Protein AF-A0A9W9YXC0-F1 (afdb_monomer_lite)

Sequence (110 aa):
MHGNLHCVKFLLRQPGVDIHARDRWRASPLSEAAQFGHDQVVQCLLRHGAGWCEDGAGDLLCSAVVKNDVEELQRLVSLGVDVDAPNSDGSTALQRCSHCRQSRSSAVPH

Structure (mmCIF, N/CA/C/O backbone):
data_AF-A0A9W9YXC0-F1
#
_entry.id   AF-A0A9W9YXC0-F1
#
loop_
_atom_site.group_PDB
_atom_site.id
_atom_site.type_symbol
_atom_site.label_atom_id
_atom_site.label_alt_id
_atom_site.label_comp_id
_atom_site.label_asym_id
_atom_site.label_entity_id
_atom_site.label_seq_id
_atom_site.pdbx_PDB_ins_code
_atom_site.Cartn_x
_atom_site.Cartn_y
_atom_site.Cartn_z
_atom_site.occupancy
_atom_site.B_iso_or_equiv
_atom_site.auth_seq_id
_atom_site.auth_comp_id
_atom_site.auth_asym_id
_atom_site.auth_atom_id
_atom_site.pdbx_PDB_model_num
ATOM 1 N N . MET A 1 1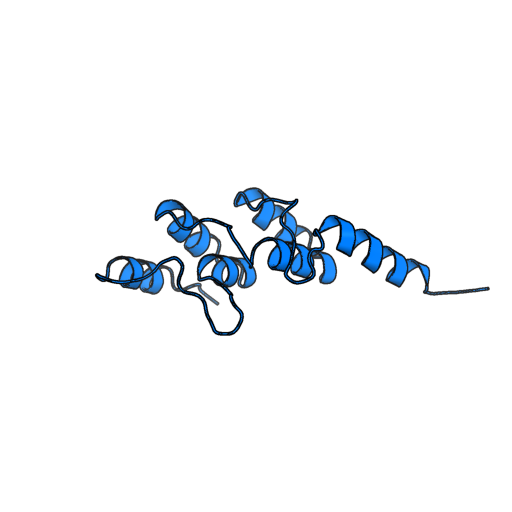 ? 12.889 9.632 9.568 1.00 42.03 1 MET A N 1
ATOM 2 C CA . MET A 1 1 ? 12.015 10.149 10.645 1.00 42.03 1 MET A CA 1
ATOM 3 C C . MET A 1 1 ? 11.376 8.947 11.312 1.00 42.03 1 MET A C 1
ATOM 5 O O . MET A 1 1 ? 10.896 8.078 10.601 1.00 42.03 1 MET A O 1
ATOM 9 N N . HIS A 1 2 ? 11.487 8.813 12.632 1.00 45.91 2 HIS A N 1
ATOM 10 C CA . HIS A 1 2 ? 10.964 7.655 13.356 1.00 45.91 2 HIS A CA 1
ATOM 11 C C . HIS A 1 2 ? 9.440 7.676 13.258 1.00 45.91 2 HIS A C 1
ATOM 13 O O . HIS A 1 2 ? 8.809 8.509 13.905 1.00 45.91 2 HIS A O 1
ATOM 19 N N . GLY A 1 3 ? 8.856 6.803 12.432 1.00 56.72 3 GLY A N 1
ATOM 20 C CA . GLY A 1 3 ? 7.420 6.558 12.464 1.00 56.72 3 GLY A CA 1
ATOM 21 C C . GLY A 1 3 ? 7.049 6.288 13.912 1.00 56.72 3 GLY A C 1
ATOM 22 O O . GLY A 1 3 ? 7.546 5.326 14.500 1.00 56.72 3 GLY A O 1
ATOM 23 N N . ASN A 1 4 ? 6.297 7.204 14.523 1.00 71.19 4 ASN A N 1
ATOM 24 C CA . ASN A 1 4 ? 6.038 7.219 15.959 1.00 71.19 4 ASN A CA 1
ATOM 25 C C . ASN A 1 4 ? 5.092 6.067 16.320 1.00 71.19 4 ASN A C 1
ATOM 27 O O . ASN A 1 4 ? 3.923 6.274 16.636 1.00 71.19 4 ASN A O 1
ATOM 31 N N . LEU A 1 5 ? 5.602 4.836 16.279 1.00 79.69 5 LEU A N 1
ATOM 32 C CA . LEU A 1 5 ? 4.873 3.605 16.556 1.00 79.69 5 LEU A CA 1
ATOM 33 C C . LEU A 1 5 ? 4.187 3.669 17.922 1.00 79.69 5 LEU A C 1
ATOM 35 O O . LEU A 1 5 ? 3.086 3.154 18.080 1.00 79.69 5 LEU A O 1
ATOM 39 N N . HIS A 1 6 ? 4.816 4.328 18.899 1.00 80.94 6 HIS A N 1
ATOM 40 C CA . HIS A 1 6 ? 4.223 4.576 20.210 1.00 80.94 6 HIS A CA 1
ATOM 41 C C . HIS A 1 6 ? 2.957 5.434 20.124 1.00 80.94 6 HIS A C 1
ATOM 43 O O . HIS A 1 6 ? 1.945 5.056 20.707 1.00 80.94 6 HIS A O 1
ATOM 49 N N . CYS A 1 7 ? 2.979 6.529 19.359 1.00 83.19 7 CYS A N 1
ATOM 50 C CA . CYS A 1 7 ? 1.804 7.375 19.149 1.00 83.19 7 CYS A CA 1
ATOM 51 C C . CYS A 1 7 ? 0.713 6.625 18.381 1.00 83.19 7 CYS A C 1
ATOM 53 O O . CYS A 1 7 ? -0.441 6.658 18.792 1.00 83.19 7 CYS A O 1
ATOM 55 N N . VAL A 1 8 ? 1.072 5.884 17.326 1.00 82.94 8 VAL A N 1
ATOM 56 C CA . VAL A 1 8 ? 0.101 5.090 16.555 1.00 82.94 8 VAL A CA 1
ATOM 57 C C . VAL A 1 8 ? -0.554 4.028 17.437 1.00 82.94 8 VAL A C 1
ATOM 59 O O . VAL A 1 8 ? -1.774 3.954 17.498 1.00 82.94 8 VAL A O 1
ATOM 62 N N . LYS A 1 9 ? 0.226 3.252 18.200 1.00 82.56 9 LYS A N 1
ATOM 63 C CA . LYS A 1 9 ? -0.313 2.264 19.151 1.00 82.56 9 LYS A CA 1
ATOM 64 C C . LYS A 1 9 ? -1.187 2.904 20.226 1.00 82.56 9 LYS A C 1
ATOM 66 O O . LYS A 1 9 ? -2.152 2.287 20.663 1.00 82.56 9 LYS A O 1
ATOM 71 N N . PHE A 1 10 ? -0.837 4.105 20.683 1.00 85.31 10 PHE A N 1
ATOM 72 C CA . PHE A 1 10 ? -1.634 4.833 21.665 1.00 85.31 10 PHE A CA 1
ATOM 73 C C . PHE A 1 10 ? -2.977 5.286 21.081 1.00 85.31 10 PHE A C 1
ATOM 75 O O . PHE A 1 10 ? -4.002 5.109 21.736 1.00 85.31 10 PHE A O 1
ATOM 82 N N . LEU A 1 11 ? -2.977 5.804 19.847 1.00 84.06 11 LEU A N 1
ATOM 83 C CA . LEU A 1 11 ? -4.183 6.203 19.119 1.00 84.06 11 LEU A CA 1
ATOM 84 C C . LEU A 1 11 ? -5.075 4.995 18.818 1.00 84.06 11 LEU A C 1
ATOM 86 O O . LEU A 1 11 ? -6.248 5.025 19.151 1.00 84.06 11 LEU A O 1
ATOM 90 N N . LEU A 1 12 ? -4.519 3.890 18.315 1.00 82.44 12 LEU A N 1
ATOM 91 C CA . LEU A 1 12 ? -5.274 2.660 18.027 1.00 82.44 12 LEU A CA 1
ATOM 92 C C . LEU A 1 12 ? -5.952 2.035 19.261 1.00 82.44 12 LEU A C 1
ATOM 94 O O . LEU A 1 12 ? -6.842 1.204 19.117 1.00 82.44 12 LEU A O 1
ATOM 98 N N . ARG A 1 13 ? -5.532 2.405 20.477 1.00 84.56 13 ARG A N 1
ATOM 99 C CA . ARG A 1 13 ? -6.174 1.982 21.733 1.00 84.56 13 ARG A CA 1
ATOM 100 C C . ARG A 1 13 ? -7.319 2.894 22.169 1.00 84.56 13 ARG A C 1
ATOM 102 O O . ARG A 1 13 ? -8.030 2.535 23.104 1.00 84.56 13 ARG A O 1
ATOM 109 N N . GLN A 1 14 ? -7.472 4.067 21.559 1.00 86.81 14 GLN A N 1
ATOM 110 C CA . GLN A 1 14 ? -8.546 4.985 21.909 1.00 86.81 14 GLN A CA 1
ATOM 111 C C . GLN A 1 14 ? -9.878 4.500 21.322 1.00 86.81 14 GLN A C 1
ATOM 113 O O . GLN A 1 14 ? -9.922 4.047 20.174 1.00 86.81 14 GLN A O 1
ATOM 118 N N . PRO A 1 15 ? -10.980 4.601 22.082 1.00 82.88 15 PRO A N 1
ATOM 119 C CA . PRO A 1 15 ? -12.299 4.259 21.573 1.00 82.88 15 PRO A CA 1
ATOM 120 C C . PRO A 1 15 ? -12.688 5.198 20.421 1.00 82.88 15 PRO A C 1
ATOM 122 O O . PRO A 1 15 ? -12.533 6.413 20.526 1.00 82.88 15 PRO A O 1
ATOM 125 N N . GLY A 1 16 ? -13.208 4.631 19.329 1.00 79.75 16 GLY A N 1
ATOM 126 C CA . GLY A 1 16 ? -13.687 5.394 18.170 1.00 79.75 16 GLY A CA 1
ATOM 127 C C . GLY A 1 16 ? -12.622 5.774 17.137 1.00 79.75 16 GLY A C 1
ATOM 128 O O . GLY A 1 16 ? -12.933 6.525 16.217 1.00 79.75 16 GLY A O 1
ATOM 129 N N . VAL A 1 17 ? -11.387 5.273 17.253 1.00 84.44 17 VAL A N 1
ATOM 130 C CA . VAL A 1 17 ? -10.384 5.450 16.193 1.00 84.44 17 VAL A CA 1
ATOM 131 C C . VAL A 1 17 ? -10.710 4.563 15.001 1.00 84.44 17 VAL A C 1
ATOM 133 O O . VAL A 1 17 ? -10.757 3.339 15.109 1.00 84.44 17 VAL A O 1
ATOM 136 N N . ASP A 1 18 ? -10.908 5.208 13.856 1.00 82.88 18 ASP A N 1
ATOM 137 C CA . ASP A 1 18 ? -11.129 4.544 12.581 1.00 82.88 18 ASP A CA 1
ATOM 138 C C . ASP A 1 18 ? -9.785 4.244 11.901 1.00 82.88 18 ASP A C 1
ATOM 140 O O . ASP A 1 18 ? -9.062 5.143 11.468 1.00 82.88 18 ASP A O 1
ATOM 144 N N . ILE A 1 19 ? -9.438 2.959 11.817 1.00 82.25 19 ILE A N 1
ATOM 145 C CA . ILE A 1 19 ? -8.213 2.480 11.156 1.00 82.25 19 ILE A CA 1
ATOM 146 C C . ILE A 1 19 ? -8.270 2.623 9.629 1.00 82.25 19 ILE A C 1
ATOM 148 O O . ILE A 1 19 ? -7.233 2.556 8.968 1.00 82.25 19 ILE A O 1
ATOM 152 N N . HIS A 1 20 ? -9.471 2.827 9.085 1.00 78.44 20 HIS A N 1
ATOM 153 C CA . HIS A 1 20 ? -9.738 3.064 7.672 1.00 78.44 20 HIS A CA 1
ATOM 154 C C . HIS A 1 20 ? -9.997 4.545 7.376 1.00 78.44 20 HIS A C 1
ATOM 156 O O . HIS A 1 20 ? -10.411 4.875 6.262 1.00 78.44 20 HIS A O 1
ATOM 162 N N . ALA A 1 21 ? -9.731 5.439 8.339 1.00 80.00 21 ALA A N 1
ATOM 163 C CA . ALA A 1 21 ? -9.823 6.876 8.126 1.00 80.00 21 ALA A CA 1
ATOM 164 C C . ALA A 1 21 ? -9.027 7.286 6.881 1.00 80.00 21 ALA A C 1
ATOM 166 O O . ALA A 1 21 ? -7.958 6.745 6.600 1.00 80.00 21 ALA A O 1
ATOM 167 N N . ARG A 1 22 ? -9.553 8.245 6.122 1.00 77.69 22 ARG A N 1
ATOM 168 C CA . ARG A 1 22 ? -8.937 8.708 4.876 1.00 77.69 22 ARG A CA 1
ATOM 169 C C . ARG A 1 22 ? -8.667 10.192 4.988 1.00 77.69 22 ARG A C 1
ATOM 171 O O . ARG A 1 22 ? -9.549 10.946 5.398 1.00 77.69 22 ARG A O 1
ATOM 178 N N . ASP A 1 23 ? -7.469 10.606 4.600 1.00 75.88 23 ASP A N 1
ATOM 179 C CA . ASP A 1 23 ? -7.182 12.029 4.454 1.00 75.88 23 ASP A CA 1
ATOM 180 C C . ASP A 1 23 ? -7.822 12.579 3.161 1.00 75.88 23 ASP A C 1
ATOM 182 O O . ASP A 1 23 ? -8.353 11.840 2.326 1.00 75.88 23 ASP A O 1
ATOM 186 N N . ARG A 1 24 ? -7.750 13.894 2.948 1.00 76.94 24 ARG A N 1
ATOM 187 C CA . ARG A 1 24 ? -8.229 14.616 1.757 1.00 76.94 24 ARG A CA 1
ATOM 188 C C . ARG A 1 24 ? -7.685 14.084 0.425 1.00 76.94 24 ARG A C 1
ATOM 190 O O . ARG A 1 24 ? -8.265 14.365 -0.620 1.00 76.94 24 ARG A O 1
ATOM 197 N N . TRP A 1 25 ? -6.583 13.335 0.458 1.00 69.94 25 TRP A N 1
ATOM 198 C CA . TRP A 1 25 ? -5.981 12.661 -0.698 1.00 69.94 25 TRP A CA 1
ATOM 199 C C . TRP A 1 25 ? -6.392 11.190 -0.822 1.00 69.94 25 TRP A C 1
ATOM 201 O O . TRP A 1 25 ? -5.757 10.441 -1.552 1.00 69.94 25 TRP A O 1
ATOM 211 N N . ARG A 1 26 ? -7.426 10.753 -0.089 1.00 71.38 26 ARG A N 1
ATOM 212 C CA . ARG A 1 26 ? -7.885 9.355 0.001 1.00 71.38 26 ARG A CA 1
ATOM 213 C C . ARG A 1 26 ? -6.847 8.368 0.545 1.00 71.38 26 ARG A C 1
ATOM 215 O O . ARG A 1 26 ? -7.101 7.162 0.544 1.00 71.38 26 ARG A O 1
ATOM 222 N N . ALA A 1 27 ? -5.726 8.873 1.056 1.00 74.94 27 ALA A N 1
ATOM 223 C CA . ALA A 1 27 ? -4.694 8.081 1.697 1.00 74.94 27 ALA A CA 1
ATOM 224 C C . ALA A 1 27 ? -5.199 7.547 3.042 1.00 74.94 27 ALA A C 1
ATOM 226 O O . ALA A 1 27 ? -5.714 8.297 3.871 1.00 74.94 27 ALA A O 1
ATOM 227 N N . SER A 1 28 ? -5.039 6.243 3.235 1.00 81.44 28 SER A N 1
ATOM 228 C CA . SER A 1 28 ? -5.224 5.572 4.520 1.00 81.44 28 SER A CA 1
ATOM 229 C C . SER A 1 28 ? -3.948 5.668 5.375 1.00 81.44 28 SER A C 1
ATOM 231 O O . SER A 1 28 ? -2.848 5.782 4.812 1.00 81.44 28 SER A O 1
ATOM 233 N N . PRO A 1 29 ? -4.046 5.512 6.710 1.00 81.94 29 PRO A N 1
ATOM 234 C CA . PRO A 1 29 ? -2.892 5.418 7.603 1.00 81.94 29 PRO A CA 1
ATOM 235 C C . PRO A 1 29 ? -1.883 4.355 7.159 1.00 81.94 29 PRO A C 1
ATOM 237 O O . PRO A 1 29 ? -0.678 4.518 7.338 1.00 81.94 29 PRO A O 1
ATOM 240 N N . LEU A 1 30 ? -2.377 3.263 6.563 1.00 85.06 30 LEU A N 1
ATOM 241 C CA . LEU A 1 30 ? -1.556 2.167 6.059 1.00 85.06 30 LEU A CA 1
ATOM 242 C C . LEU A 1 30 ? -0.722 2.601 4.847 1.00 85.06 30 LEU A C 1
ATOM 244 O O . LEU A 1 30 ? 0.489 2.387 4.833 1.00 85.06 30 LEU A O 1
ATOM 248 N N . SER A 1 31 ? -1.354 3.247 3.861 1.00 81.62 31 SER A N 1
ATOM 249 C CA . SER A 1 31 ? -0.655 3.773 2.680 1.00 81.62 31 SER A CA 1
ATOM 250 C C . SER A 1 31 ? 0.347 4.865 3.045 1.00 81.62 31 SER A C 1
ATOM 252 O O . SER A 1 31 ? 1.459 4.871 2.528 1.00 81.62 31 SER A O 1
ATOM 254 N N . GLU A 1 32 ? 0.005 5.752 3.978 1.00 81.75 32 GLU A N 1
ATOM 255 C CA . GLU A 1 32 ? 0.918 6.808 4.413 1.00 81.75 32 GLU A CA 1
ATOM 256 C C . GLU A 1 32 ? 2.144 6.218 5.124 1.00 81.75 32 GLU A C 1
ATOM 258 O O . GLU A 1 32 ? 3.285 6.508 4.762 1.00 81.75 32 GLU A O 1
ATOM 263 N N . ALA A 1 33 ? 1.932 5.293 6.066 1.00 84.06 33 ALA A N 1
ATOM 264 C CA . ALA A 1 33 ? 3.023 4.591 6.735 1.00 84.06 33 ALA A CA 1
ATOM 265 C C . ALA A 1 33 ? 3.939 3.860 5.742 1.00 84.06 33 ALA A C 1
ATOM 267 O O . ALA A 1 33 ? 5.158 3.874 5.911 1.00 84.06 33 ALA A O 1
ATOM 268 N N . ALA A 1 34 ? 3.372 3.249 4.703 1.00 83.25 34 ALA A N 1
ATOM 269 C CA . ALA A 1 34 ? 4.139 2.569 3.671 1.00 83.25 34 ALA A CA 1
ATOM 270 C C . ALA A 1 34 ? 4.942 3.552 2.794 1.00 83.25 34 ALA A C 1
ATOM 272 O O . ALA A 1 34 ? 6.123 3.310 2.563 1.00 83.25 34 ALA A O 1
ATOM 273 N N . GLN A 1 35 ? 4.359 4.694 2.405 1.00 80.12 35 GLN A N 1
ATOM 274 C CA . GLN A 1 35 ? 5.024 5.732 1.601 1.00 80.12 35 GLN A CA 1
ATOM 275 C C . GLN A 1 35 ? 6.222 6.360 2.331 1.00 80.12 35 GLN A C 1
ATOM 277 O O . GLN A 1 35 ? 7.221 6.724 1.714 1.00 80.12 35 GLN A O 1
ATOM 282 N N . PHE A 1 36 ? 6.143 6.478 3.659 1.00 81.56 36 PHE A N 1
ATOM 283 C CA . PHE A 1 36 ? 7.248 6.968 4.489 1.00 81.56 36 PHE A CA 1
ATOM 284 C C . PHE A 1 36 ? 8.212 5.859 4.953 1.00 81.56 36 PHE A C 1
ATOM 286 O O . PHE A 1 36 ? 9.133 6.125 5.734 1.00 81.56 36 PHE A O 1
ATOM 293 N N . GLY A 1 37 ? 8.019 4.612 4.506 1.00 82.19 37 GLY A N 1
ATOM 294 C CA . GLY A 1 37 ? 8.872 3.475 4.859 1.00 82.19 37 GLY A CA 1
ATOM 295 C C . GLY A 1 37 ? 8.804 3.075 6.338 1.00 82.19 37 GLY A C 1
ATOM 296 O O . GLY A 1 37 ? 9.785 2.592 6.907 1.00 82.19 37 GLY A O 1
ATOM 297 N N . HIS A 1 38 ? 7.674 3.316 7.003 1.00 86.38 38 HIS A N 1
ATOM 298 C CA . HIS A 1 38 ? 7.432 2.988 8.409 1.00 86.38 38 HIS A CA 1
ATOM 299 C C . HIS A 1 38 ? 6.915 1.553 8.578 1.00 86.38 38 HIS A C 1
ATOM 301 O O . HIS A 1 38 ? 5.807 1.328 9.065 1.00 86.38 38 HIS A O 1
ATOM 307 N N . ASP A 1 39 ? 7.740 0.562 8.235 1.00 84.12 39 ASP A N 1
ATOM 308 C CA . ASP A 1 39 ? 7.343 -0.857 8.176 1.00 84.12 39 ASP A CA 1
ATOM 309 C C . ASP A 1 39 ? 6.740 -1.381 9.485 1.00 84.12 39 ASP A C 1
ATOM 311 O O . ASP A 1 39 ? 5.774 -2.142 9.485 1.00 84.12 39 ASP A O 1
ATOM 315 N N . GLN A 1 40 ? 7.275 -0.940 10.629 1.00 86.44 40 GLN A N 1
ATOM 316 C CA . GLN A 1 40 ? 6.748 -1.322 11.941 1.00 86.44 40 GLN A CA 1
ATOM 317 C C . GLN A 1 40 ? 5.316 -0.822 12.164 1.00 86.44 40 GLN A C 1
ATOM 319 O O . GLN A 1 40 ? 4.516 -1.506 12.800 1.00 86.44 40 GLN A O 1
ATOM 324 N N . VAL A 1 41 ? 4.994 0.371 11.656 1.00 86.81 41 VAL A N 1
ATOM 325 C CA . VAL A 1 41 ? 3.648 0.948 11.729 1.00 86.81 41 VAL A CA 1
ATOM 326 C C . VAL A 1 41 ? 2.716 0.186 10.794 1.00 86.81 41 VAL A C 1
ATOM 328 O O . VAL A 1 41 ? 1.637 -0.208 11.230 1.00 86.81 41 VAL A O 1
ATOM 331 N N . VAL A 1 42 ? 3.165 -0.112 9.569 1.00 86.56 42 VAL A N 1
ATOM 332 C CA . VAL A 1 42 ? 2.413 -0.920 8.597 1.00 86.56 42 VAL A CA 1
ATOM 333 C C . VAL A 1 42 ? 2.053 -2.282 9.192 1.00 86.56 42 VAL A C 1
ATOM 335 O O . VAL A 1 42 ? 0.880 -2.637 9.245 1.00 86.56 42 VAL A O 1
ATOM 338 N N . GLN A 1 43 ? 3.026 -3.018 9.735 1.00 86.19 43 GLN A N 1
ATOM 339 C CA . GLN A 1 43 ? 2.767 -4.317 10.366 1.00 86.19 43 GLN A CA 1
ATOM 340 C C . GLN A 1 43 ? 1.807 -4.217 11.555 1.00 86.19 43 GLN A C 1
ATOM 342 O O . GLN A 1 43 ? 0.992 -5.116 11.769 1.00 86.19 43 GLN A O 1
ATOM 347 N N . CYS A 1 44 ? 1.893 -3.143 12.344 1.00 87.00 44 CYS A N 1
ATOM 348 C CA . CYS A 1 44 ? 0.961 -2.916 13.442 1.00 87.00 44 CYS A CA 1
ATOM 349 C C . CYS A 1 44 ? -0.467 -2.706 12.929 1.00 87.00 44 CYS A C 1
ATOM 351 O O . CYS A 1 44 ? -1.385 -3.329 13.453 1.00 87.00 44 CYS A O 1
ATOM 353 N N . LEU A 1 45 ? -0.648 -1.875 11.902 1.00 86.38 45 LEU A N 1
ATOM 354 C CA . LEU A 1 45 ? -1.951 -1.608 11.294 1.00 86.38 45 LEU A CA 1
ATOM 355 C C . LEU A 1 45 ? -2.548 -2.877 10.671 1.00 86.38 45 LEU A C 1
ATOM 357 O O . LEU A 1 45 ? -3.697 -3.203 10.962 1.00 86.38 45 LEU A O 1
ATOM 361 N N . LEU A 1 46 ? -1.752 -3.647 9.921 1.00 85.06 46 LEU A N 1
ATOM 362 C CA . LEU A 1 46 ? -2.169 -4.939 9.359 1.00 85.06 46 LEU A CA 1
ATOM 363 C C . LEU A 1 46 ? -2.618 -5.919 10.454 1.00 85.06 46 LEU A C 1
ATOM 365 O O . LEU A 1 46 ? -3.662 -6.555 10.335 1.00 85.06 46 LEU A O 1
ATOM 369 N N . ARG A 1 47 ? -1.881 -6.004 11.573 1.00 85.88 47 ARG A N 1
ATOM 370 C CA . ARG A 1 47 ? -2.269 -6.836 12.731 1.00 85.88 47 ARG A CA 1
ATOM 371 C C . ARG A 1 47 ? -3.573 -6.394 13.392 1.00 85.88 47 ARG A C 1
ATOM 373 O O . ARG A 1 47 ? -4.240 -7.224 14.000 1.00 85.88 47 ARG A O 1
ATOM 380 N N . HIS A 1 48 ? -3.911 -5.111 13.306 1.00 83.31 48 HIS A N 1
ATOM 381 C CA . HIS A 1 48 ? -5.160 -4.557 13.823 1.00 83.31 48 HIS A CA 1
ATOM 382 C C . HIS A 1 48 ? -6.331 -4.665 12.830 1.00 83.31 48 HIS A C 1
ATOM 384 O O . HIS A 1 48 ? -7.422 -4.204 13.148 1.00 83.31 48 HIS A O 1
ATOM 390 N N . GLY A 1 49 ? -6.132 -5.302 11.669 1.00 82.00 49 GLY A N 1
ATOM 391 C CA . GLY A 1 49 ? -7.175 -5.525 10.666 1.00 82.00 49 GLY A CA 1
ATOM 392 C C . GLY A 1 49 ? -7.236 -4.467 9.565 1.00 82.00 49 GLY A C 1
ATOM 393 O O . GLY A 1 49 ? -8.160 -4.500 8.757 1.00 82.00 49 GLY A O 1
ATOM 394 N N . ALA A 1 50 ? -6.267 -3.545 9.492 1.00 82.31 50 ALA A N 1
ATOM 395 C CA . ALA A 1 50 ? -6.162 -2.659 8.338 1.00 82.31 50 ALA A CA 1
ATOM 396 C C . ALA A 1 50 ? -5.843 -3.493 7.088 1.00 82.31 50 ALA A C 1
ATOM 398 O O . ALA A 1 50 ? -4.981 -4.369 7.124 1.00 82.31 50 ALA A O 1
ATOM 399 N N . GLY A 1 51 ? -6.538 -3.223 5.987 1.00 77.56 51 GLY A N 1
ATOM 400 C CA . GLY A 1 51 ? -6.321 -3.885 4.703 1.00 77.56 51 GLY A CA 1
ATOM 401 C C . GLY A 1 51 ? -5.770 -2.920 3.660 1.00 77.56 51 GLY A C 1
ATOM 402 O O . GLY A 1 51 ? -5.947 -1.709 3.769 1.00 77.56 51 GLY A O 1
ATOM 403 N N . TRP A 1 52 ? -5.157 -3.467 2.613 1.00 74.69 52 TRP A N 1
ATOM 404 C CA . TRP A 1 52 ? -4.629 -2.715 1.466 1.00 74.69 52 TRP A CA 1
ATOM 405 C C . TRP A 1 52 ? -5.712 -2.196 0.494 1.00 74.69 52 TRP A C 1
ATOM 407 O O . TRP A 1 52 ? -5.389 -1.758 -0.606 1.00 74.69 52 TRP A O 1
ATOM 417 N N . CYS A 1 53 ? -6.995 -2.247 0.865 1.00 60.16 53 CYS A N 1
ATOM 418 C CA . CYS A 1 53 ? -8.094 -2.100 -0.086 1.00 60.16 53 CYS A CA 1
ATOM 419 C C . CYS A 1 53 ? -8.508 -0.638 -0.357 1.00 60.16 53 CYS A C 1
ATOM 421 O O . CYS A 1 53 ? -8.611 0.180 0.556 1.00 60.16 53 CYS A O 1
ATOM 423 N N . GLU A 1 54 ? -8.823 -0.401 -1.635 1.00 57.00 54 GLU A N 1
ATOM 424 C CA . GLU A 1 54 ? -9.653 0.650 -2.253 1.00 57.00 54 GLU A CA 1
ATOM 425 C C . GLU A 1 54 ? -8.983 1.822 -2.997 1.00 57.00 54 GLU A C 1
ATOM 427 O O . GLU A 1 54 ? -9.350 2.008 -4.149 1.00 57.00 54 GLU A O 1
ATOM 432 N N . ASP A 1 55 ? -7.991 2.575 -2.495 1.00 59.69 55 ASP A N 1
ATOM 433 C CA . ASP A 1 55 ? -7.438 3.684 -3.332 1.00 59.69 55 ASP A CA 1
ATOM 434 C C . ASP A 1 55 ? -5.919 3.949 -3.220 1.00 59.69 55 ASP A C 1
ATOM 436 O O . ASP A 1 55 ? -5.404 4.798 -3.939 1.00 59.69 55 ASP A O 1
ATOM 440 N N . GLY A 1 56 ? -5.168 3.265 -2.345 1.00 68.25 56 GLY A N 1
ATOM 441 C CA . GLY A 1 56 ? -3.761 3.636 -2.075 1.00 68.25 56 GLY A CA 1
ATOM 442 C C . GLY A 1 56 ? -2.689 2.649 -2.546 1.00 68.25 56 GLY A C 1
ATOM 443 O O . GLY A 1 56 ? -1.557 3.048 -2.808 1.00 68.25 5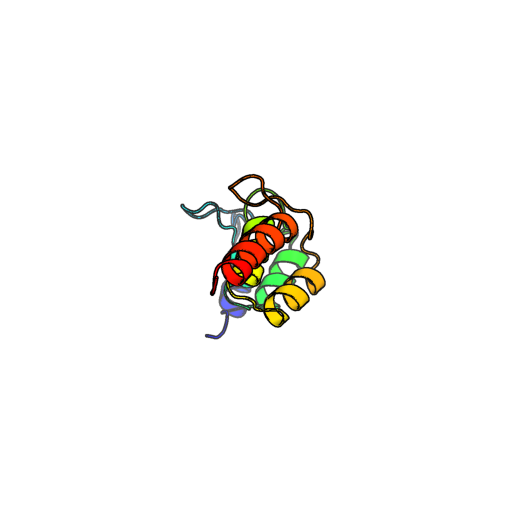6 GLY A O 1
ATOM 444 N N . ALA A 1 57 ? -3.018 1.359 -2.640 1.00 77.44 57 ALA A N 1
ATOM 445 C CA . ALA A 1 57 ? -2.036 0.296 -2.879 1.00 77.44 57 ALA A CA 1
ATOM 446 C C . ALA A 1 57 ? -1.394 0.376 -4.274 1.00 77.44 57 ALA A C 1
ATOM 448 O O . ALA A 1 57 ? -0.166 0.387 -4.390 1.00 77.44 57 ALA A O 1
ATOM 449 N N . GLY A 1 58 ? -2.213 0.505 -5.323 1.00 80.00 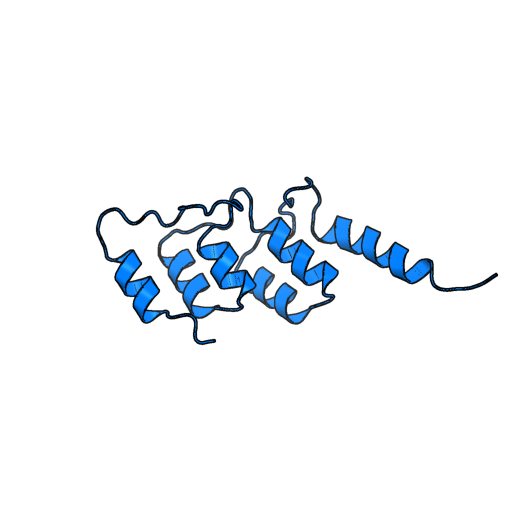58 GLY A N 1
ATOM 450 C CA . GLY A 1 58 ? -1.720 0.658 -6.693 1.00 80.00 58 GLY A CA 1
ATOM 451 C C . GLY A 1 58 ? -0.940 1.958 -6.895 1.00 80.00 58 GLY A C 1
ATOM 452 O O . GLY A 1 58 ? 0.045 1.981 -7.633 1.00 80.00 58 GLY A O 1
ATOM 453 N N . ASP A 1 59 ? -1.325 3.029 -6.195 1.00 82.81 59 ASP A N 1
ATOM 454 C CA . ASP A 1 59 ? -0.636 4.323 -6.244 1.00 82.81 59 ASP A CA 1
ATOM 455 C C . ASP A 1 59 ? 0.765 4.244 -5.617 1.00 82.81 59 ASP A C 1
ATOM 457 O O . ASP A 1 59 ? 1.738 4.724 -6.201 1.00 82.81 59 ASP A O 1
ATOM 461 N N . LEU A 1 60 ? 0.900 3.530 -4.492 1.00 84.00 60 LEU A N 1
ATOM 462 C CA . LEU A 1 60 ? 2.194 3.263 -3.863 1.00 84.00 60 LEU A CA 1
ATOM 463 C C . LEU A 1 60 ? 3.146 2.496 -4.778 1.00 84.00 60 LEU A C 1
ATOM 465 O O . LEU A 1 60 ? 4.298 2.899 -4.953 1.00 84.00 60 LEU A O 1
ATOM 469 N N . LEU A 1 61 ? 2.657 1.414 -5.388 1.00 86.00 61 LEU A N 1
ATOM 470 C CA . LEU A 1 61 ? 3.455 0.627 -6.322 1.00 86.00 61 LEU A CA 1
ATOM 471 C C . LEU A 1 61 ? 3.841 1.455 -7.553 1.00 86.00 61 LEU A C 1
ATOM 473 O O . LEU A 1 61 ? 4.997 1.432 -7.970 1.00 86.00 61 LEU A O 1
ATOM 477 N N . CYS A 1 62 ? 2.909 2.235 -8.108 1.00 84.44 62 CYS A N 1
ATOM 478 C CA . CYS A 1 62 ? 3.193 3.134 -9.227 1.00 84.44 62 CYS A CA 1
ATOM 479 C C . CYS A 1 62 ? 4.235 4.199 -8.864 1.00 84.44 62 CYS A C 1
ATOM 481 O O . CYS A 1 62 ? 5.123 4.476 -9.668 1.00 84.44 62 CYS A O 1
ATOM 483 N N . SER A 1 63 ? 4.162 4.778 -7.665 1.00 83.62 63 SER A N 1
ATOM 484 C CA . SER A 1 63 ? 5.150 5.740 -7.167 1.00 83.62 63 SER A CA 1
ATOM 485 C C . SER A 1 63 ? 6.546 5.112 -7.084 1.00 83.62 63 SER A C 1
ATOM 487 O O . SER A 1 63 ? 7.503 5.695 -7.598 1.00 83.62 63 SER A O 1
ATOM 489 N N . ALA A 1 64 ? 6.669 3.904 -6.522 1.00 86.06 64 ALA A N 1
ATOM 490 C CA . ALA A 1 64 ? 7.939 3.175 -6.470 1.00 86.06 64 ALA A CA 1
ATOM 491 C C . ALA A 1 64 ? 8.496 2.887 -7.880 1.00 86.06 64 ALA A C 1
ATOM 493 O O . ALA A 1 64 ? 9.683 3.094 -8.141 1.00 86.06 64 ALA A O 1
ATOM 494 N N . VAL A 1 65 ? 7.630 2.505 -8.829 1.00 85.75 65 VAL A N 1
ATOM 495 C CA . VAL A 1 65 ? 7.992 2.312 -10.246 1.00 85.75 65 VAL A CA 1
ATOM 496 C C . VAL A 1 65 ? 8.514 3.602 -10.883 1.00 85.75 65 VAL A C 1
ATOM 498 O O . VAL A 1 65 ? 9.559 3.580 -11.531 1.00 85.75 65 VAL A O 1
ATOM 501 N N . VAL A 1 66 ? 7.816 4.728 -10.706 1.00 84.25 66 VAL A N 1
ATOM 502 C CA . VAL A 1 66 ? 8.193 6.025 -11.299 1.00 84.25 66 VAL A CA 1
ATOM 503 C C . VAL A 1 66 ? 9.523 6.530 -10.736 1.00 84.25 66 VAL A C 1
ATOM 505 O O . VAL A 1 66 ? 10.331 7.088 -11.479 1.00 84.25 66 VAL A O 1
ATOM 508 N N . LYS A 1 67 ? 9.785 6.293 -9.446 1.00 83.06 67 LYS A N 1
ATOM 509 C CA . LYS A 1 67 ? 11.075 6.586 -8.803 1.00 83.06 67 LYS A CA 1
ATOM 510 C C . LYS A 1 67 ? 12.187 5.608 -9.202 1.00 83.06 67 LYS A C 1
ATOM 512 O O . LYS A 1 67 ? 13.351 5.883 -8.922 1.00 83.06 67 LYS A O 1
ATOM 517 N N . ASN A 1 68 ? 11.846 4.494 -9.857 1.00 84.50 68 ASN A N 1
ATOM 518 C CA . ASN A 1 68 ? 12.740 3.365 -10.118 1.00 84.50 68 ASN A CA 1
ATOM 519 C C . ASN A 1 68 ? 13.359 2.809 -8.816 1.00 84.50 68 ASN A C 1
ATOM 521 O O . ASN A 1 68 ? 14.533 2.434 -8.780 1.00 84.50 68 ASN A O 1
ATOM 525 N N . ASP A 1 69 ? 12.561 2.776 -7.746 1.00 86.12 69 ASP A N 1
ATOM 526 C CA . ASP A 1 69 ? 12.965 2.317 -6.420 1.00 86.12 69 ASP A CA 1
ATOM 527 C C . ASP A 1 69 ? 12.538 0.857 -6.215 1.00 86.12 69 ASP A C 1
ATOM 529 O O . ASP A 1 69 ? 11.414 0.535 -5.821 1.00 86.12 69 ASP A O 1
ATOM 533 N N . VAL A 1 70 ? 13.448 -0.051 -6.567 1.00 86.19 70 VAL A N 1
ATOM 534 C CA . VAL A 1 70 ? 13.210 -1.500 -6.499 1.00 86.19 70 VAL A CA 1
ATOM 535 C C . VAL A 1 70 ? 13.121 -1.983 -5.049 1.00 86.19 70 VAL A C 1
ATOM 537 O O . VAL A 1 70 ? 12.394 -2.937 -4.776 1.00 86.19 70 VAL A O 1
ATOM 540 N N . GLU A 1 71 ? 13.823 -1.331 -4.119 1.00 87.94 71 GLU A N 1
ATOM 541 C CA . GLU A 1 71 ? 13.795 -1.693 -2.699 1.00 87.94 71 GLU A CA 1
ATOM 542 C C . GLU A 1 71 ? 12.437 -1.355 -2.075 1.00 87.94 71 GLU A C 1
ATOM 544 O O . GLU A 1 71 ? 11.866 -2.180 -1.357 1.00 87.94 71 GLU A O 1
ATOM 549 N N . GLU A 1 72 ? 11.880 -0.180 -2.395 1.00 84.75 72 GLU A N 1
ATOM 550 C CA . GLU A 1 72 ? 10.521 0.200 -1.991 1.00 84.75 72 GLU A CA 1
ATOM 551 C C . GLU A 1 72 ? 9.489 -0.793 -2.561 1.00 84.75 72 GLU A C 1
ATOM 553 O O . GLU A 1 72 ? 8.638 -1.299 -1.830 1.00 84.75 72 GLU A O 1
ATOM 558 N N . LEU A 1 73 ? 9.630 -1.184 -3.830 1.00 85.75 73 LEU A N 1
ATOM 559 C CA . LEU A 1 73 ? 8.780 -2.188 -4.483 1.00 85.75 73 LEU A CA 1
ATOM 560 C C . LEU A 1 73 ? 8.836 -3.560 -3.791 1.00 85.75 73 LEU A C 1
ATOM 562 O O . LEU A 1 73 ? 7.797 -4.130 -3.461 1.00 85.75 73 LEU A O 1
ATOM 566 N N . GLN A 1 74 ? 10.035 -4.087 -3.528 1.00 87.69 74 GLN A N 1
ATOM 567 C CA . GLN A 1 74 ? 10.209 -5.376 -2.844 1.00 87.69 74 GLN A CA 1
ATOM 568 C C . GLN A 1 74 ? 9.624 -5.365 -1.432 1.00 87.69 74 GLN A C 1
ATOM 570 O O . GLN A 1 74 ? 9.013 -6.345 -0.995 1.00 87.69 74 GLN A O 1
ATOM 575 N N . ARG A 1 75 ? 9.793 -4.251 -0.719 1.00 87.50 75 ARG A N 1
ATOM 576 C CA . ARG A 1 75 ? 9.229 -4.046 0.613 1.00 87.50 75 ARG A CA 1
ATOM 577 C C . ARG A 1 75 ? 7.702 -4.066 0.573 1.00 87.50 75 ARG A C 1
ATOM 579 O O . ARG A 1 75 ? 7.102 -4.788 1.361 1.00 87.50 75 ARG A O 1
ATOM 586 N N . LEU A 1 76 ? 7.077 -3.345 -0.357 1.00 86.31 76 LEU A N 1
ATOM 587 C CA . LEU A 1 76 ? 5.617 -3.322 -0.517 1.00 86.31 76 LEU A CA 1
ATOM 588 C C . LEU A 1 76 ? 5.050 -4.708 -0.834 1.00 86.31 76 LEU A C 1
ATOM 590 O O . LEU A 1 76 ? 4.109 -5.152 -0.179 1.00 86.31 76 LEU A O 1
ATOM 594 N N . VAL A 1 77 ? 5.682 -5.440 -1.752 1.00 86.00 77 VAL A N 1
ATOM 595 C CA . VAL A 1 77 ? 5.302 -6.828 -2.063 1.00 86.00 77 VAL A CA 1
ATOM 596 C C . VAL A 1 77 ? 5.437 -7.727 -0.8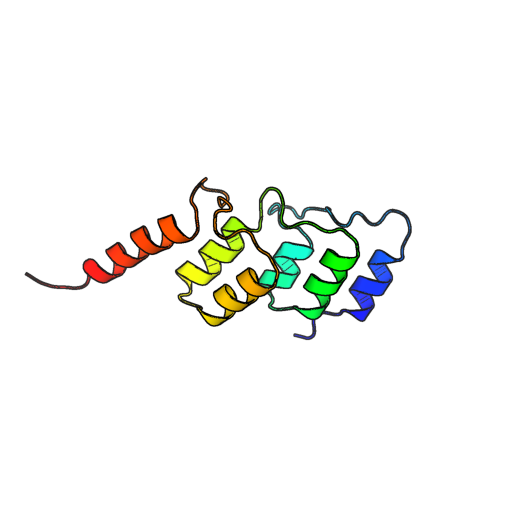30 1.00 86.00 77 VAL A C 1
ATOM 598 O O . VAL A 1 77 ? 4.547 -8.522 -0.536 1.00 86.00 77 VAL A O 1
ATOM 601 N N . SER A 1 78 ? 6.506 -7.558 -0.047 1.00 87.62 78 SER A N 1
ATOM 602 C CA . SER A 1 78 ? 6.718 -8.316 1.197 1.00 87.62 78 SER A CA 1
ATOM 603 C C . SER A 1 78 ? 5.683 -8.000 2.282 1.00 87.62 78 SER A C 1
ATOM 605 O O . SER A 1 78 ? 5.444 -8.822 3.164 1.00 87.62 78 SER A O 1
ATOM 607 N N . LEU A 1 79 ? 5.052 -6.825 2.227 1.00 83.50 79 LEU A N 1
ATOM 608 C CA . LEU A 1 79 ? 3.975 -6.419 3.132 1.00 83.50 79 LEU A CA 1
ATOM 609 C C . LEU A 1 79 ? 2.590 -6.938 2.690 1.00 83.50 79 LEU A C 1
ATOM 611 O O . LEU A 1 79 ? 1.588 -6.645 3.348 1.00 83.50 79 LEU A O 1
ATOM 615 N N . GLY A 1 80 ? 2.528 -7.720 1.607 1.00 82.00 80 GLY A N 1
ATOM 616 C CA . GLY A 1 80 ? 1.293 -8.307 1.088 1.00 82.00 80 GLY A CA 1
ATOM 617 C C . GLY A 1 80 ? 0.443 -7.336 0.270 1.00 82.00 80 GLY A C 1
ATOM 618 O O . GLY A 1 80 ? -0.768 -7.525 0.182 1.00 82.00 80 GLY A O 1
ATOM 619 N N . VAL A 1 81 ? 1.055 -6.285 -0.288 1.00 84.31 81 VAL A N 1
ATOM 620 C CA . VAL A 1 81 ? 0.393 -5.400 -1.254 1.00 84.31 81 VAL A CA 1
ATOM 621 C C . VAL A 1 81 ? 0.101 -6.190 -2.527 1.00 84.31 81 VAL A C 1
ATOM 623 O O . VAL A 1 81 ? 0.991 -6.852 -3.064 1.00 84.31 81 VAL A O 1
ATOM 626 N N . ASP A 1 82 ? -1.131 -6.097 -3.020 1.00 84.38 82 ASP A N 1
ATOM 627 C CA . ASP A 1 82 ? -1.502 -6.684 -4.303 1.00 84.38 82 ASP A CA 1
ATOM 628 C C . ASP A 1 82 ? -0.799 -5.942 -5.450 1.00 84.38 82 ASP A C 1
ATOM 630 O O . ASP A 1 82 ? -0.990 -4.740 -5.645 1.00 84.38 82 ASP A O 1
ATOM 634 N N . VAL A 1 83 ? 0.043 -6.663 -6.193 1.00 83.50 83 VAL A N 1
ATOM 635 C CA . VAL A 1 83 ? 0.831 -6.127 -7.315 1.00 83.50 83 VAL A CA 1
ATOM 636 C C . VAL A 1 83 ? -0.030 -5.723 -8.506 1.00 83.50 83 VAL A C 1
ATOM 638 O O . VAL A 1 83 ? 0.380 -4.865 -9.293 1.00 83.50 83 VAL A O 1
ATOM 641 N N . ASP A 1 84 ? -1.218 -6.314 -8.611 1.00 83.69 84 ASP A N 1
ATOM 642 C CA . ASP A 1 84 ? -2.190 -6.037 -9.661 1.00 83.69 84 ASP A CA 1
ATOM 643 C C . ASP A 1 84 ? -3.221 -4.984 -9.230 1.00 83.69 84 ASP A C 1
ATOM 645 O O . ASP A 1 84 ? -4.132 -4.659 -9.995 1.00 83.69 84 ASP A O 1
ATOM 649 N N . ALA A 1 85 ? -3.057 -4.390 -8.040 1.00 83.00 85 ALA A N 1
ATOM 650 C CA . ALA A 1 85 ? -3.923 -3.317 -7.578 1.00 83.00 85 ALA A CA 1
ATOM 651 C C . ALA A 1 85 ? -3.883 -2.127 -8.561 1.00 83.00 85 ALA A C 1
ATOM 653 O O . ALA A 1 85 ? -2.802 -1.584 -8.835 1.00 83.00 85 ALA A O 1
ATOM 654 N N . PRO A 1 86 ? -5.042 -1.680 -9.077 1.00 83.75 86 PRO A N 1
ATOM 655 C CA . PRO A 1 86 ? -5.102 -0.486 -9.903 1.00 83.75 86 PRO A CA 1
ATOM 656 C C . PRO A 1 86 ? -4.826 0.761 -9.053 1.00 83.75 86 PRO A C 1
ATOM 658 O O . PRO A 1 86 ? -5.225 0.854 -7.891 1.00 83.75 86 PRO A O 1
ATOM 661 N N . ASN A 1 87 ? -4.124 1.730 -9.634 1.00 81.38 87 ASN A N 1
ATOM 662 C CA . ASN A 1 87 ? -3.956 3.059 -9.059 1.00 81.38 87 ASN A CA 1
ATOM 663 C C . ASN A 1 87 ? -5.195 3.939 -9.321 1.00 81.38 87 ASN A C 1
ATOM 665 O O . ASN A 1 87 ? -6.161 3.515 -9.958 1.00 81.38 87 ASN A O 1
ATOM 669 N N . SER A 1 88 ? -5.133 5.200 -8.892 1.00 80.75 88 SER A N 1
ATOM 670 C CA . SER A 1 88 ? -6.202 6.188 -9.103 1.00 80.75 88 SER A CA 1
ATOM 671 C C . SER A 1 88 ? -6.544 6.445 -10.584 1.00 80.75 88 SER A C 1
ATOM 673 O O . SER A 1 88 ? -7.658 6.864 -10.889 1.00 80.75 88 SER A O 1
ATOM 675 N N . ASP A 1 89 ? -5.611 6.183 -11.508 1.00 79.25 89 ASP A N 1
ATOM 676 C CA . ASP A 1 89 ? -5.819 6.270 -12.964 1.00 79.25 89 ASP A CA 1
ATOM 677 C C . ASP A 1 89 ? -6.420 4.977 -13.562 1.00 79.25 89 ASP A C 1
ATOM 679 O O . ASP A 1 89 ? -6.579 4.870 -14.779 1.00 79.25 89 ASP A O 1
ATOM 683 N N . GLY A 1 90 ? -6.695 3.954 -12.746 1.00 81.06 90 GLY A N 1
ATOM 684 C CA . GLY A 1 90 ? -7.114 2.627 -13.209 1.00 81.06 90 GLY A CA 1
ATOM 685 C C . GLY A 1 90 ? -5.993 1.805 -13.855 1.00 81.06 90 GLY A C 1
ATOM 686 O O . GLY A 1 90 ? -6.270 0.809 -14.518 1.00 81.06 90 GLY A O 1
ATOM 687 N N . SER A 1 91 ? -4.733 2.217 -13.690 1.00 83.50 91 SER A N 1
ATOM 688 C CA . SER A 1 91 ? -3.551 1.533 -14.222 1.00 83.50 91 SER A CA 1
ATOM 689 C C . SER A 1 91 ? -2.843 0.715 -13.142 1.00 83.50 91 SER A C 1
ATOM 691 O O . SER A 1 91 ? -2.707 1.159 -12.005 1.00 83.50 91 SER A O 1
ATOM 693 N N . THR A 1 92 ? -2.318 -0.455 -13.491 1.00 85.25 92 THR A N 1
ATOM 694 C CA . THR A 1 92 ? -1.458 -1.249 -12.604 1.00 85.25 92 THR A CA 1
ATOM 695 C C . THR A 1 92 ? -0.012 -0.754 -12.634 1.00 85.25 92 THR A C 1
ATOM 697 O O . THR A 1 92 ? 0.434 -0.084 -13.578 1.00 85.25 92 THR A O 1
ATOM 700 N N . ALA A 1 93 ? 0.768 -1.140 -11.623 1.00 82.31 93 ALA A N 1
ATOM 701 C CA . ALA A 1 93 ? 2.191 -0.814 -11.544 1.00 82.31 93 ALA A CA 1
ATOM 702 C C . ALA A 1 93 ? 2.965 -1.253 -12.804 1.00 82.31 93 ALA A C 1
ATOM 704 O O . ALA A 1 93 ? 3.783 -0.502 -13.341 1.00 82.31 93 ALA A O 1
ATOM 705 N N . LEU A 1 94 ? 2.646 -2.434 -13.346 1.00 82.19 94 LEU A N 1
ATOM 706 C CA . LEU A 1 94 ? 3.256 -2.957 -14.574 1.00 82.19 94 LEU A CA 1
ATOM 707 C C . LEU A 1 94 ? 2.888 -2.146 -15.828 1.00 82.19 94 LEU A C 1
ATOM 709 O O . LEU A 1 94 ? 3.728 -1.953 -16.716 1.00 82.19 94 LEU A O 1
ATOM 713 N N . GLN A 1 95 ? 1.660 -1.633 -15.912 1.00 82.44 95 GLN A N 1
ATOM 714 C CA . GLN A 1 95 ? 1.252 -0.763 -17.019 1.00 82.44 95 GLN A CA 1
ATOM 715 C C . GLN A 1 95 ? 2.037 0.557 -16.998 1.00 82.44 95 GLN A C 1
ATOM 717 O O . GLN A 1 95 ? 2.503 1.018 -18.045 1.00 82.44 95 GLN A O 1
ATOM 722 N N . ARG A 1 96 ? 2.296 1.116 -15.809 1.00 76.50 96 ARG A N 1
ATOM 723 C CA . ARG A 1 96 ? 3.165 2.294 -15.647 1.00 76.50 96 ARG A CA 1
ATOM 724 C C . ARG A 1 96 ? 4.629 2.009 -15.986 1.00 76.50 96 ARG A C 1
ATOM 726 O O . ARG A 1 96 ? 5.237 2.839 -16.662 1.00 76.50 96 ARG A O 1
ATOM 733 N N . CYS A 1 97 ? 5.171 0.829 -15.657 1.00 69.00 97 CYS A N 1
ATOM 734 C CA . CYS A 1 97 ? 6.513 0.416 -16.103 1.00 69.00 97 CYS A CA 1
ATOM 735 C C . CYS A 1 97 ? 6.660 0.500 -17.630 1.00 69.00 97 CYS A C 1
ATOM 737 O O . CYS A 1 97 ? 7.677 0.971 -18.143 1.00 69.00 97 CYS A O 1
ATOM 739 N N . SER A 1 98 ? 5.632 0.062 -18.362 1.00 66.38 98 SER A N 1
ATOM 740 C CA . SER A 1 98 ? 5.627 0.043 -19.831 1.00 66.38 98 SER A CA 1
ATOM 741 C C . SER A 1 98 ? 5.597 1.449 -20.439 1.00 66.38 98 SER A C 1
ATOM 743 O O . SER A 1 98 ? 6.195 1.680 -21.492 1.00 66.38 98 SER A O 1
ATOM 745 N N . HIS A 1 99 ? 4.955 2.400 -19.757 1.00 60.22 99 HIS A N 1
ATOM 746 C CA . HIS A 1 99 ? 4.933 3.808 -20.153 1.00 60.22 99 HIS A CA 1
ATOM 747 C C . HIS A 1 99 ? 6.256 4.520 -19.817 1.00 60.22 99 HIS A C 1
ATOM 749 O O . HIS A 1 99 ? 6.806 5.228 -20.658 1.00 60.22 99 HIS A O 1
ATOM 755 N N . CYS A 1 100 ? 6.848 4.255 -18.646 1.00 55.84 100 CYS A N 1
ATOM 756 C CA . CYS A 1 100 ? 8.162 4.795 -18.276 1.00 55.84 100 CYS A CA 1
ATOM 757 C C . CYS A 1 100 ? 9.303 4.239 -19.149 1.00 55.84 100 CYS A C 1
ATOM 759 O O . CYS A 1 100 ? 10.268 4.953 -19.431 1.00 55.84 100 CYS A O 1
ATOM 761 N N . ARG A 1 101 ? 9.199 2.992 -19.642 1.00 49.72 101 ARG A N 1
ATOM 762 C CA . ARG A 1 101 ? 10.171 2.435 -20.604 1.00 49.72 101 ARG A CA 1
ATOM 763 C C . A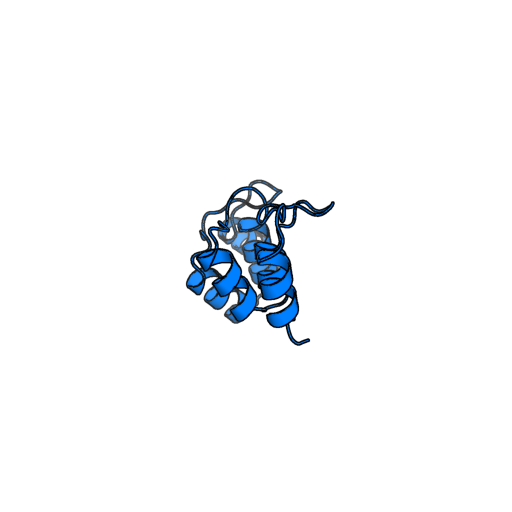RG A 1 101 ? 10.171 3.195 -21.931 1.00 49.72 101 ARG A C 1
ATOM 765 O O . ARG A 1 101 ? 11.239 3.391 -22.505 1.00 49.72 101 ARG A O 1
ATOM 772 N N . GLN A 1 102 ? 9.016 3.685 -22.381 1.00 51.62 102 GLN A N 1
ATOM 773 C CA . GLN A 1 102 ? 8.928 4.520 -23.584 1.00 51.62 102 GLN A CA 1
ATOM 774 C C . GLN A 1 102 ? 9.560 5.905 -23.373 1.00 51.62 102 GLN A C 1
ATOM 776 O O . GLN A 1 102 ? 10.142 6.451 -24.306 1.00 51.62 102 GLN A O 1
ATOM 781 N N . SER A 1 103 ? 9.581 6.430 -22.142 1.00 46.53 103 SER A N 1
ATOM 782 C CA . SER A 1 103 ? 10.315 7.666 -21.824 1.00 46.53 103 SER A CA 1
ATOM 783 C C . SER A 1 103 ? 11.840 7.504 -21.898 1.00 46.53 103 SER A C 1
ATOM 785 O O . SER A 1 103 ? 12.532 8.474 -22.196 1.00 46.53 103 SER A O 1
ATOM 787 N N . ARG A 1 104 ? 12.383 6.291 -21.700 1.00 44.88 104 ARG A N 1
ATOM 788 C CA . ARG A 1 104 ? 13.816 5.995 -21.918 1.00 44.88 104 ARG A CA 1
ATOM 789 C C . ARG A 1 104 ? 14.159 5.636 -23.363 1.00 44.88 104 ARG A C 1
ATOM 791 O O . ARG A 1 104 ? 15.293 5.857 -23.771 1.00 44.88 104 ARG A O 1
ATOM 798 N N . SER A 1 105 ? 13.204 5.136 -24.145 1.00 44.50 105 SER A N 1
ATOM 799 C CA . SER A 1 105 ? 13.412 4.861 -25.574 1.00 44.50 105 SER A CA 1
ATOM 800 C C . SER A 1 105 ? 13.276 6.091 -26.481 1.00 44.50 105 SER A C 1
ATOM 802 O O . SER A 1 105 ? 13.543 5.961 -27.670 1.00 44.50 105 SER A O 1
ATOM 804 N N . SER A 1 106 ? 12.919 7.276 -25.961 1.00 44.66 106 SER A N 1
ATOM 805 C CA . SER A 1 106 ? 12.931 8.523 -26.757 1.00 44.66 106 SER A CA 1
ATOM 806 C C . SER A 1 106 ? 14.217 9.358 -26.625 1.00 44.66 106 SER A C 1
ATOM 808 O O . SER A 1 106 ? 14.370 10.367 -27.309 1.00 44.66 106 SER A O 1
ATOM 810 N N . ALA A 1 107 ? 15.190 8.931 -25.809 1.00 39.41 107 ALA A N 1
ATOM 811 C CA . ALA A 1 107 ? 16.487 9.600 -25.721 1.00 39.41 107 ALA A CA 1
ATOM 812 C C . ALA A 1 107 ? 17.498 9.054 -26.764 1.00 39.41 107 ALA A C 1
ATOM 814 O O . ALA A 1 107 ? 18.428 8.342 -26.402 1.00 39.41 107 ALA A O 1
ATOM 815 N N . VAL A 1 108 ? 17.311 9.517 -28.018 1.00 42.78 108 VAL A N 1
ATOM 816 C CA . VAL A 1 108 ? 18.322 9.871 -29.061 1.00 42.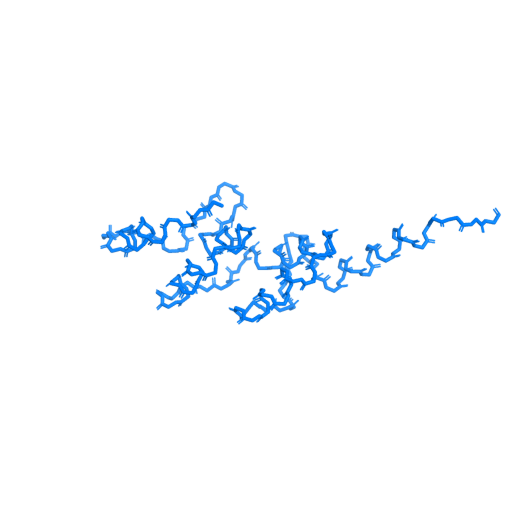78 108 VAL A CA 1
ATOM 817 C C . VAL A 1 108 ? 19.044 8.732 -29.836 1.00 42.78 108 VAL A C 1
ATOM 819 O O . VAL A 1 108 ? 19.395 7.732 -29.214 1.00 42.78 108 VAL A O 1
ATOM 822 N N . PRO A 1 109 ? 19.444 8.887 -31.133 1.00 41.12 109 PRO A N 1
ATOM 823 C CA . PRO A 1 109 ? 18.992 9.758 -32.246 1.00 41.12 109 PRO A CA 1
ATOM 824 C C . PRO A 1 109 ? 18.592 8.975 -33.525 1.00 41.12 109 PRO A C 1
ATOM 826 O O . PRO A 1 109 ? 18.921 7.799 -33.680 1.00 41.12 109 PRO A O 1
ATOM 829 N N . HIS A 1 110 ? 18.025 9.672 -34.514 1.00 42.12 110 HIS A N 1
ATOM 830 C CA . HIS A 1 110 ? 18.436 9.461 -35.905 1.00 42.12 110 HIS A CA 1
ATOM 831 C C . HIS A 1 110 ? 18.576 10.794 -36.637 1.00 42.12 110 HIS A C 1
ATOM 833 O O . HIS A 1 110 ? 17.861 11.743 -36.241 1.00 42.12 110 HIS A O 1
#

Organism: NCBI:txid174260

Secondary structure (DSSP, 8-state):
----HHHHHHHHTSTT--TT---TT---HHHHHHHTT-HHHHHHHHHTT---TTTTHHHHHHHHHHHT-HHHHHHHHHTT--TT---TTS--HHHHHHHHHHHHHTS---

Foldseek 3Di:
DAPPLVVLVVQLPDPPDDQCDADPVRDGPLLVCLLVVVLVNNVVSVVVVDDLDDARLQVQLLVCLVVVPVVSNVSSVVSVRDQQDAHPVRDGSVRSNVVVVVVVVPPDDD

pLDDT: mean 76.76, std 13.19, range [39.41, 87.94]

Radius of gyration: 16.03 Å; chains: 1; bounding box: 33×23×58 Å

InterPro domains:
  IPR002110 Ankyrin repeat [PF12796] (2-50)
  IPR002110 Ankyrin repeat [PF13637] (61-101)
  IPR036770 Ankyrin repeat-containing domain superfamily [G3DSA:1.25.40.20] (1-106)
  IPR036770 Ankyrin repeat-containing domain superfamily [SSF48403] (2-100)